Protein 8HXS (pdb70)

Solvent-accessible surface area: 6109 Å² total; per-residue (Å²): 159,45,72,129,18,119,91,33,41,134,13,60,0,58,4,60,26,127,0,74,83,11,0,58,2,47,15,63,21,210,131,119,108,76,70,105,10,1,61,0,26,34,164,28,67,19,89,74,82,66,82,115,54,38,6,0,72,51,82,109,74,126,0,38,0,14,0,70,66,0,90,100,133,3,17,15,72,2,52,4,19,7,84,58,145,246,55,94,60,100,3,155,63,50,40,30,79,10,101,120

B-factor: mean 21.78, std 7.78, range [10.19, 45.27]

Sequence (100 aa):
QSTRVEEGSKVAISSCSLMADEGVHWFRQGKKPNPEFLVYISGIGSQNPAAKDKYSADDKSSQKVTLTVKDFRKEDSGKYYCLMVKNRALTFGKPQDYYVEE

Organism: Scyliorhinus canicula (NCBI:txid7830)

Structure (mmCIF, N/CA/C/O backbone):
data_8HXS
#
_entry.id   8HXS
#
_cell.length_a   72.384
_cell.length_b   40.446
_cell.length_c   32.828
_cell.angle_alpha   90.000
_cell.angle_beta   92.556
_cell.angle_gamma   90.000
#
_symmetry.space_group_name_H-M   'C 1 2 1'
#
loop_
_entity.id
_entity.type
_entity.pdbx_description
1 polymer 'T-cell surface glycoprotein CD8 alpha chain'
2 water water
#
loop_
_atom_site.group_PDB
_atom_site.id
_atom_site.type_symbol
_atom_site.label_atom_id
_atom_site.label_alt_id
_atom_site.label_comp_id
_atom_site.label_asym_id
_atom_site.label_entity_id
_atom_site.label_seq_id
_atom_site.pdbx_PDB_ins_code
_atom_site.Cartn_x
_atom_site.Cartn_y
_atom_site.Cartn_z
_atom_site.occupancy
_atom_site.B_iso_or_equiv
_atom_site.auth_seq_id
_atom_site.auth_comp_id
_atom_site.auth_asym_id
_atom_site.auth_atom_id
_atom_site.pdbx_PDB_model_num
ATOM 1 N N . GLN A 1 1 ? 25.986 -9.873 17.004 1.000 37.110 5 GLN A N 1
ATOM 2 C CA . GLN A 1 1 ? 26.013 -8.501 17.503 1.000 34.100 5 GLN A CA 1
ATOM 3 C C . GLN A 1 1 ? 25.507 -7.495 16.451 1.000 31.560 5 GLN A C 1
ATOM 4 O O . GLN A 1 1 ? 24.567 -6.749 16.699 1.000 37.860 5 GLN A O 1
ATOM 6 N N . SER A 1 2 ? 26.122 -7.486 15.279 1.000 29.400 6 SER A N 1
ATOM 7 C CA . SER A 1 2 ? 25.707 -6.586 14.215 1.000 20.810 6 SER A CA 1
ATOM 8 C C . SER A 1 2 ? 24.363 -7.032 13.618 1.000 20.840 6 SER A C 1
ATOM 9 O O . SER A 1 2 ? 24.000 -8.197 13.694 1.000 26.140 6 SER A O 1
ATOM 12 N N . THR A 1 3 ? 23.628 -6.093 13.037 1.000 17.080 7 THR A N 1
ATOM 13 C CA . THR A 1 3 ? 22.350 -6.380 12.414 1.000 16.850 7 THR A CA 1
ATOM 14 C C . THR A 1 3 ? 22.482 -6.575 10.908 1.000 15.880 7 THR A C 1
ATOM 15 O O . THR A 1 3 ? 23.000 -5.718 10.211 1.000 15.510 7 THR A O 1
ATOM 19 N N . ARG A 1 4 ? 22.008 -7.716 10.421 1.000 17.340 8 ARG A N 1
ATOM 20 C CA . ARG A 1 4 ? 22.046 -7.985 8.997 1.000 16.970 8 ARG A CA 1
ATOM 21 C C . ARG A 1 4 ? 20.973 -7.160 8.315 1.000 18.690 8 ARG A C 1
ATOM 22 O O . ARG A 1 4 ? 19.842 -7.099 8.763 1.000 19.780 8 ARG A O 1
ATOM 30 N N . VAL A 1 5 ? 21.365 -6.527 7.229 1.000 15.100 9 VAL A N 1
ATOM 31 C CA . VAL A 1 5 ? 20.500 -5.673 6.453 1.000 19.010 9 VAL A CA 1
ATOM 32 C C . VAL A 1 5 ? 20.403 -6.269 5.053 1.000 18.510 9 VAL A C 1
ATOM 33 O O . VAL A 1 5 ? 21.336 -6.888 4.595 1.000 20.130 9 VAL A O 1
ATOM 37 N N . GLU A 1 6 ? 19.254 -6.129 4.397 1.000 17.020 10 GLU A N 1
ATOM 38 C CA . GLU A 1 6 ? 19.099 -6.646 3.043 1.000 19.140 10 GLU A CA 1
ATOM 39 C C . GLU A 1 6 ? 19.840 -5.736 2.078 1.000 19.620 10 GLU A C 1
ATOM 40 O O . GLU A 1 6 ? 19.685 -4.530 2.114 1.000 20.550 10 GLU A O 1
ATOM 46 N N . GLU A 1 7 ? 20.661 -6.338 1.233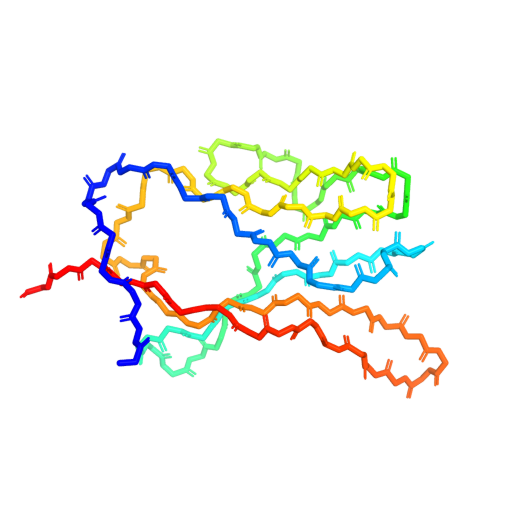 1.000 20.270 11 GLU A N 1
ATOM 47 C CA . GLU A 1 7 ? 21.436 -5.620 0.239 1.000 21.440 11 GLU A CA 1
ATOM 48 C C . GLU A 1 7 ? 20.549 -4.732 -0.623 1.000 19.990 11 GLU A C 1
ATOM 49 O O . GLU A 1 7 ? 19.542 -5.172 -1.142 1.000 20.850 11 GLU A O 1
ATOM 55 N N . GLY A 1 8 ? 20.934 -3.473 -0.769 1.000 20.260 12 GLY A N 1
ATOM 56 C CA . GLY A 1 8 ? 20.160 -2.540 -1.561 1.000 20.660 12 GLY A CA 1
ATOM 57 C C . GLY A 1 8 ? 19.066 -1.782 -0.823 1.000 18.390 12 GLY A C 1
ATOM 58 O O . GLY A 1 8 ? 18.427 -0.914 -1.396 1.000 22.430 12 GLY A O 1
ATOM 59 N N . SER A 1 9 ? 18.842 -2.107 0.448 1.000 18.630 13 SER A N 1
ATOM 60 C CA . SER A 1 9 ? 17.815 -1.430 1.221 1.000 17.010 13 SER A CA 1
ATOM 61 C C . SER A 1 9 ? 18.322 -0.085 1.743 1.000 17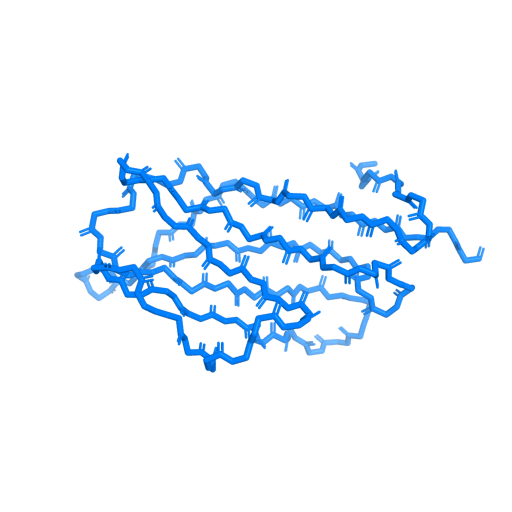.290 13 SER A C 1
ATOM 62 O O . SER A 1 9 ? 19.507 0.255 1.658 1.000 17.950 13 SER A O 1
ATOM 65 N N . LYS A 1 10 ? 17.393 0.666 2.308 1.000 18.480 14 LYS A N 1
ATOM 66 C CA . LYS A 1 10 ? 17.673 1.971 2.882 1.000 20.450 14 LYS A CA 1
ATOM 67 C C . LYS A 1 10 ? 17.663 1.821 4.396 1.000 19.490 14 LYS A C 1
ATOM 68 O O . LYS A 1 10 ? 16.682 1.329 4.965 1.000 21.650 14 LYS A O 1
ATOM 74 N N . VAL A 1 11 ? 18.755 2.216 5.043 1.000 15.840 15 VAL A N 1
ATOM 75 C CA . VAL A 1 11 ? 18.917 2.044 6.484 1.000 16.410 15 VAL A CA 1
ATOM 76 C C . VAL A 1 11 ? 18.940 3.420 7.134 1.000 13.760 15 VAL A C 1
ATOM 77 O O . VAL A 1 11 ? 19.814 4.241 6.821 1.000 14.430 15 VAL A O 1
ATOM 81 N N . ALA A 1 12 ? 17.996 3.673 8.039 1.000 14.040 16 ALA A N 1
ATOM 82 C CA . ALA A 1 12 ? 17.939 4.931 8.783 1.000 15.630 16 ALA A CA 1
ATOM 83 C C . ALA A 1 12 ? 18.581 4.708 10.144 1.000 14.690 16 ALA A C 1
ATOM 84 O O . ALA A 1 12 ? 18.041 3.975 10.981 1.000 19.150 16 ALA A O 1
ATOM 86 N N . ILE A 1 13 ? 19.721 5.351 10.362 1.000 12.780 17 ILE A N 1
ATOM 87 C CA . ILE A 1 13 ? 20.556 5.136 11.534 1.000 13.410 17 ILE A CA 1
ATOM 88 C C . ILE A 1 13 ? 20.332 6.277 12.509 1.000 13.190 17 ILE A C 1
ATOM 89 O O . ILE A 1 13 ? 20.590 7.449 12.201 1.000 13.390 17 ILE A O 1
ATOM 94 N N . SER A 1 14 ? 19.909 5.914 13.708 1.000 21.500 18 SER A N 1
ATOM 95 C CA A SER A 1 14 ? 19.593 6.882 14.746 0.510 22.020 18 SER A CA 1
ATOM 96 C CA B SER A 1 14 ? 19.600 6.905 14.724 0.490 22.020 18 SER A CA 1
ATOM 97 C C . SER A 1 14 ? 20.854 7.339 15.480 1.000 21.380 18 SER A C 1
ATOM 98 O O . SER A 1 14 ? 21.792 6.557 15.689 1.000 22.650 18 SER A O 1
ATOM 103 N N . CYS A 1 15 ? 20.870 8.611 15.846 1.000 17.170 19 CYS A N 1
ATOM 104 C CA . CYS A 1 15 ? 21.890 9.156 16.731 1.000 14.640 19 CYS A CA 1
ATOM 105 C C . CYS A 1 15 ? 21.197 9.479 18.046 1.000 16.370 19 CYS A C 1
ATOM 106 O O . CYS A 1 15 ? 20.237 10.257 18.068 1.000 16.310 19 CYS A O 1
ATOM 109 N N . SER A 1 16 ? 21.684 8.893 19.136 1.000 13.900 20 SER A N 1
ATOM 110 C CA . SER A 1 16 ? 21.041 9.066 20.434 1.000 15.270 20 SER A CA 1
ATOM 111 C C . SER A 1 16 ? 21.357 10.393 21.107 1.000 16.170 20 SER A C 1
ATOM 112 O O . SER A 1 16 ? 20.754 10.703 22.141 1.000 18.490 20 SER A O 1
ATOM 115 N N . LEU A 1 17 ? 22.271 11.180 20.553 1.000 14.260 21 LEU A N 1
ATOM 116 C CA . LEU A 1 17 ? 22.625 12.456 21.151 1.000 16.200 21 LEU A CA 1
ATOM 117 C C . LEU A 1 17 ? 21.467 13.446 21.070 1.000 15.380 21 LEU A C 1
ATOM 118 O O . LEU A 1 17 ? 20.656 13.430 20.136 1.000 16.520 21 LEU A O 1
ATOM 123 N N . MET A 1 18 ? 21.388 14.320 22.069 1.000 16.290 22 MET A N 1
ATOM 124 C CA . MET A 1 18 ? 20.584 15.530 21.976 1.000 19.300 22 MET A CA 1
ATOM 125 C C . MET A 1 18 ? 21.395 16.492 21.114 1.000 19.600 22 MET A C 1
ATOM 126 O O . MET A 1 18 ? 22.360 17.105 21.581 1.000 17.680 22 MET A O 1
ATOM 131 N N . ALA A 1 19 ? 21.036 16.596 19.836 1.000 16.690 23 ALA A N 1
ATOM 132 C CA . ALA A 1 19 ? 21.872 17.260 18.837 1.000 16.830 23 ALA A CA 1
ATOM 133 C C . ALA A 1 19 ? 21.592 18.758 18.849 1.000 20.870 23 ALA A C 1
ATOM 134 O O . ALA A 1 19 ? 20.925 19.307 17.971 1.000 19.580 23 ALA A O 1
ATOM 136 N N . ASP A 1 20 ? 22.129 19.440 19.857 1.000 20.710 24 ASP A N 1
ATOM 137 C CA . ASP A 1 20 ? 21.987 20.894 19.917 1.000 22.310 24 ASP A CA 1
ATOM 138 C C . ASP A 1 20 ? 23.080 21.649 19.174 1.000 28.020 24 ASP A C 1
ATOM 139 O O . ASP A 1 20 ? 22.977 22.874 19.019 1.000 36.130 24 ASP A O 1
ATOM 144 N N . GLU A 1 21 ? 24.138 20.970 18.754 1.000 21.040 25 GLU A N 1
ATOM 145 C CA . GLU A 1 21 ? 25.121 21.549 17.862 1.000 22.760 25 GLU A CA 1
ATOM 146 C C . GLU A 1 21 ? 25.342 20.538 16.752 1.000 24.060 25 GLU A C 1
ATOM 147 O O . GLU A 1 21 ? 24.579 19.580 16.601 1.000 22.440 25 GLU A O 1
ATOM 153 N N . GLY A 1 22 ? 26.408 20.727 15.989 1.000 17.950 26 GLY A N 1
ATOM 154 C CA . GLY A 1 22 ? 26.602 19.895 14.820 1.000 18.850 26 GLY A CA 1
ATOM 155 C C . GLY A 1 22 ? 27.086 18.505 15.164 1.000 18.630 26 GLY A C 1
ATOM 156 O O . GLY A 1 22 ? 27.733 18.267 16.192 1.000 18.390 26 GLY A O 1
ATOM 157 N N . VAL A 1 23 ? 26.794 17.573 14.262 1.000 14.490 27 VAL A N 1
ATOM 158 C CA . VAL A 1 23 ? 27.023 16.150 14.489 1.000 11.930 27 VAL A CA 1
ATOM 159 C C . VAL A 1 23 ? 27.818 15.590 13.317 1.000 13.540 27 VAL A C 1
ATOM 160 O O . VAL A 1 23 ? 27.442 15.779 12.153 1.000 13.640 27 VAL A O 1
ATOM 164 N N . HIS A 1 24 ? 28.910 14.902 13.621 1.000 13.110 28 HIS A N 1
ATOM 165 C CA . HIS A 1 24 ? 29.703 14.188 12.633 1.000 12.140 28 HIS A CA 1
ATOM 166 C C . HIS A 1 24 ? 29.352 12.708 12.656 1.000 12.100 28 HIS A C 1
ATOM 167 O O . HIS A 1 24 ? 29.147 12.117 13.725 1.000 12.950 28 HIS A O 1
ATOM 174 N N . TRP A 1 25 ? 29.325 12.103 11.478 1.000 11.390 29 TRP A N 1
ATOM 175 C CA . TRP A 1 25 ? 29.131 10.672 11.334 1.000 10.680 29 TRP A CA 1
ATOM 176 C C . TRP A 1 25 ? 30.376 10.037 10.723 1.000 12.860 29 TRP A C 1
ATOM 177 O O . TRP A 1 25 ? 30.935 10.550 9.747 1.000 12.230 29 TRP A O 1
ATOM 188 N N . PHE A 1 26 ? 30.786 8.900 11.273 1.000 11.510 30 PHE A N 1
ATOM 189 C CA . PHE A 1 26 ? 31.844 8.112 10.650 1.000 11.030 30 PHE A CA 1
ATOM 190 C C . PHE A 1 26 ? 31.565 6.645 10.904 1.000 11.730 30 PHE A C 1
ATOM 191 O O . PHE A 1 26 ? 30.675 6.280 11.676 1.000 12.900 30 PHE A O 1
ATOM 199 N N . ARG A 1 27 ? 32.304 5.787 10.219 1.000 13.930 31 ARG A N 1
ATOM 200 C CA . ARG A 1 27 ? 32.090 4.369 10.425 1.000 12.650 31 ARG A CA 1
ATOM 201 C C . ARG A 1 27 ? 33.420 3.644 10.470 1.000 15.520 31 ARG A C 1
ATOM 202 O O . ARG A 1 27 ? 34.403 4.065 9.850 1.000 16.700 31 ARG A O 1
ATOM 210 N N . GLN A 1 28 ? 33.405 2.518 11.164 1.000 15.760 32 GLN A N 1
ATOM 211 C CA . GLN A 1 28 ? 34.543 1.635 11.211 1.000 15.020 32 GLN A CA 1
ATOM 212 C 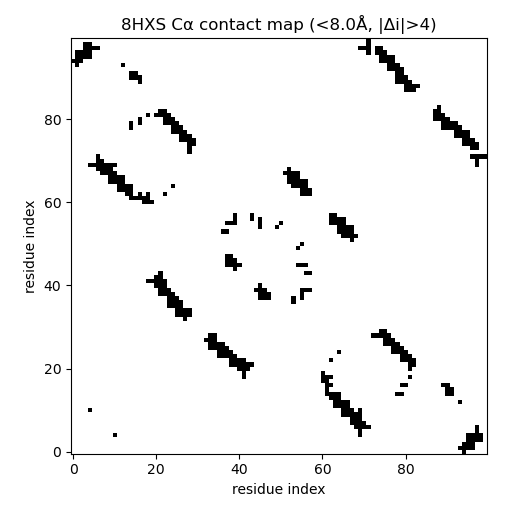C . GLN A 1 28 ? 34.072 0.348 10.554 1.000 15.640 32 GLN A C 1
ATOM 213 O O . GLN A 1 28 ? 33.229 -0.355 11.080 1.000 14.510 32 GLN A O 1
ATOM 219 N N . GLY A 1 29 ? 34.611 0.074 9.379 1.000 18.220 33 GLY A N 1
ATOM 220 C CA . GLY A 1 29 ? 34.274 -1.128 8.647 1.000 18.320 33 GLY A CA 1
ATOM 221 C C . GLY A 1 29 ? 35.348 -2.181 8.835 1.000 22.860 33 GLY A C 1
ATOM 222 O O . GLY A 1 29 ? 36.163 -2.085 9.730 1.000 21.190 33 GLY A O 1
ATOM 223 N N . LYS A 1 30 ? 35.346 -3.181 7.965 1.000 23.840 34 LYS A N 1
ATOM 224 C CA . LYS A 1 30 ? 36.315 -4.265 8.025 1.000 28.230 34 LYS A CA 1
ATOM 225 C C . LYS A 1 30 ? 37.712 -3.763 7.723 1.000 26.740 34 LYS A C 1
ATOM 226 O O . LYS A 1 30 ? 38.672 -4.211 8.322 1.000 32.670 34 LYS A O 1
ATOM 232 N N . LYS A 1 31 ? 37.806 -2.803 6.814 1.000 27.800 35 LYS A N 1
ATOM 233 C CA . LYS A 1 31 ? 39.076 -2.187 6.456 1.000 30.330 35 LYS A CA 1
ATOM 234 C C . LYS A 1 31 ? 39.661 -1.476 7.670 1.000 29.700 35 LYS A C 1
ATOM 235 O O . LYS A 1 31 ? 38.953 -0.907 8.479 1.000 26.490 35 LYS A O 1
ATOM 241 N N . PRO A 1 32 ? 40.980 -1.462 7.776 1.000 29.220 36 PRO A N 1
ATOM 242 C CA . PRO A 1 32 ? 41.571 -0.853 8.970 1.000 24.230 36 PRO A CA 1
ATOM 243 C C . PRO A 1 32 ? 41.238 0.608 9.273 1.000 19.970 36 PRO A C 1
ATOM 244 O O . PRO A 1 32 ? 41.044 0.945 10.421 1.000 21.270 36 PRO A O 1
ATOM 248 N N . ASN A 1 33 ? 41.128 1.451 8.268 1.000 22.090 37 ASN A N 1
ATOM 249 C CA . ASN A 1 33 ? 40.957 2.871 8.562 1.000 19.390 37 ASN A CA 1
ATOM 250 C C . ASN A 1 33 ? 39.476 3.233 8.618 1.000 20.130 37 ASN A C 1
ATOM 251 O O . ASN A 1 33 ? 38.708 2.825 7.736 1.000 19.940 37 ASN A O 1
ATOM 256 N N . PRO A 1 34 ? 39.041 3.985 9.626 1.000 14.400 38 PRO A N 1
ATOM 257 C CA . PRO A 1 34 ? 37.657 4.466 9.646 1.000 16.580 38 PRO A CA 1
ATOM 258 C C . PRO A 1 34 ? 37.431 5.470 8.528 1.000 15.460 38 PRO A C 1
ATOM 259 O O . PRO A 1 34 ? 38.362 6.033 7.941 1.000 16.260 38 PRO A O 1
ATOM 263 N N . GLU A 1 35 ? 36.155 5.674 8.208 1.000 14.090 39 GLU A N 1
ATOM 264 C CA . GLU A 1 35 ? 35.755 6.546 7.115 1.000 15.950 39 GLU A CA 1
ATOM 265 C C . GLU A 1 35 ? 34.822 7.627 7.637 1.000 14.230 39 GLU A C 1
ATOM 266 O O . GLU A 1 35 ? 33.750 7.320 8.165 1.000 13.870 39 GLU A O 1
ATOM 272 N N . PHE A 1 36 ? 35.226 8.888 7.473 1.000 14.870 40 PHE A N 1
ATOM 273 C CA . PHE A 1 36 ? 34.302 9.993 7.670 1.000 13.860 40 PHE A CA 1
ATOM 274 C C . PHE A 1 36 ? 33.216 9.948 6.601 1.000 13.660 40 PHE A C 1
ATOM 275 O O . PHE A 1 36 ? 33.497 9.739 5.414 1.000 16.450 40 PHE A O 1
ATOM 283 N N . LEU A 1 37 ? 31.964 10.129 7.030 1.000 12.590 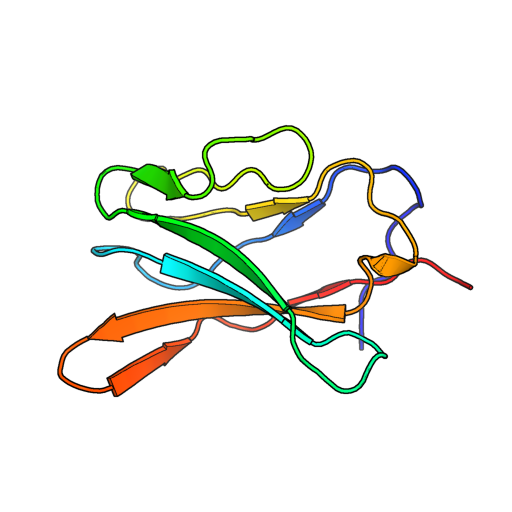41 LEU A N 1
ATOM 284 C CA . LEU A 1 37 ? 30.809 10.075 6.131 1.000 14.830 41 LEU A CA 1
ATOM 285 C C . LEU A 1 37 ? 30.262 11.443 5.837 1.000 15.280 41 LEU A C 1
ATOM 286 O O . LEU A 1 37 ? 30.366 11.933 4.699 1.000 17.450 41 LEU A O 1
ATOM 291 N N . VAL A 1 38 ? 29.668 12.079 6.839 1.000 12.680 42 VAL A N 1
ATOM 292 C CA . VAL A 1 38 ? 29.033 13.377 6.647 1.000 13.090 42 VAL A CA 1
ATOM 293 C C . VAL A 1 38 ? 28.912 14.122 7.981 1.000 14.380 42 VAL A C 1
ATOM 294 O O . VAL A 1 38 ? 28.948 13.521 9.037 1.000 14.190 42 VAL A O 1
ATOM 298 N N . TYR A 1 39 ? 28.799 15.440 7.907 1.000 14.140 43 TYR A N 1
ATOM 299 C CA . TYR A 1 39 ? 28.597 16.300 9.055 1.000 14.350 43 TYR A CA 1
ATOM 300 C C . TYR A 1 39 ? 27.295 17.042 8.807 1.000 15.140 43 TYR A C 1
ATOM 301 O O . TYR A 1 39 ? 26.981 17.374 7.679 1.000 15.860 43 TYR A O 1
ATOM 310 N N . ILE A 1 40 ? 26.518 17.253 9.851 1.000 13.280 44 ILE A N 1
ATOM 311 C CA . ILE A 1 40 ? 25.291 18.018 9.715 1.000 15.440 44 ILE A CA 1
ATOM 312 C C . ILE A 1 40 ? 25.385 19.125 10.755 1.000 15.470 44 ILE A C 1
ATOM 313 O O . ILE A 1 40 ? 25.582 18.857 11.928 1.000 15.970 44 ILE A O 1
ATOM 318 N N . SER A 1 41 ? 25.158 20.369 10.337 1.00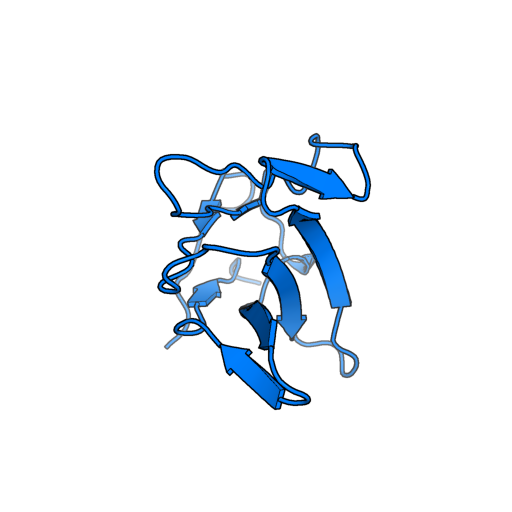0 14.690 45 SER A N 1
ATOM 319 C CA . SER A 1 41 ? 25.333 21.521 11.213 1.000 17.420 45 SER A CA 1
ATOM 320 C C . SER A 1 41 ? 24.210 21.633 12.236 1.000 19.040 45 SER A C 1
ATOM 321 O O . SER A 1 41 ? 23.182 20.950 12.159 1.000 15.980 45 SER A O 1
ATOM 324 N N . GLY A 1 42 ? 24.423 22.518 13.215 1.000 17.700 46 GLY A N 1
ATOM 325 C CA . GLY A 1 42 ? 23.385 22.775 14.197 1.000 18.110 46 GLY A CA 1
ATOM 326 C C . GLY A 1 42 ? 22.057 23.149 13.569 1.000 17.150 46 GLY A C 1
ATOM 327 O O . GLY A 1 42 ? 20.995 22.754 14.063 1.000 20.170 46 GLY A O 1
ATOM 328 N N . ILE A 1 43 ? 22.097 23.898 12.461 1.000 17.380 47 ILE A N 1
ATOM 329 C CA . ILE A 1 43 ? 20.885 24.309 11.753 1.000 17.680 47 ILE A CA 1
ATOM 330 C C . ILE A 1 43 ? 20.411 23.283 10.725 1.000 20.740 47 ILE A C 1
ATOM 331 O O . ILE A 1 43 ? 19.366 23.491 10.093 1.000 21.180 47 ILE A O 1
ATOM 336 N N . GLY A 1 44 ? 21.139 22.189 10.531 1.000 19.140 48 GLY A N 1
ATOM 337 C CA . GLY A 1 44 ? 20.637 21.071 9.753 1.000 17.060 48 GLY A CA 1
ATOM 338 C C . GLY A 1 44 ? 21.202 20.914 8.362 1.000 17.450 48 GLY A C 1
ATOM 339 O O . GLY A 1 44 ? 20.639 20.143 7.577 1.000 19.320 48 GLY A O 1
ATOM 340 N N . SER A 1 45 ? 22.280 21.617 8.023 1.000 18.230 49 SER A N 1
ATOM 341 C CA . SER A 1 45 ? 22.871 21.564 6.690 1.000 19.250 49 SER A CA 1
ATOM 342 C C . SER A 1 45 ? 24.027 20.574 6.664 1.000 19.290 49 SER A C 1
ATOM 343 O O . SER A 1 45 ? 24.889 20.587 7.552 1.000 17.670 49 SER A O 1
ATOM 346 N N . GLN A 1 46 ? 24.058 19.729 5.641 1.000 17.800 50 GLN A N 1
ATOM 347 C CA . GLN A 1 46 ? 25.023 18.643 5.600 1.000 18.990 50 GLN A CA 1
ATOM 348 C C .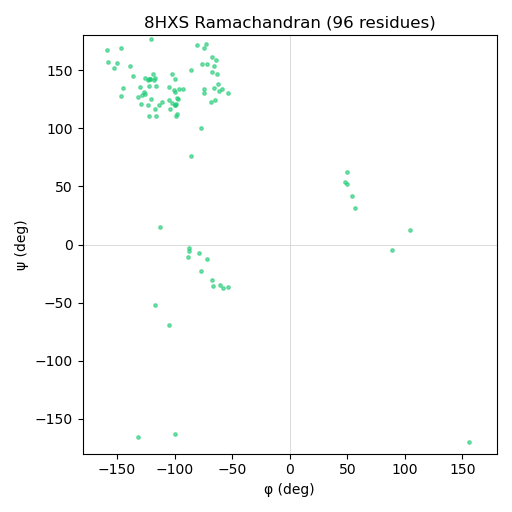 GLN A 1 46 ? 26.187 18.965 4.673 1.000 19.070 50 GLN A C 1
ATOM 349 O O . GLN A 1 46 ? 26.039 19.671 3.667 1.000 20.960 50 GLN A O 1
ATOM 355 N N . ASN A 1 47 ? 27.360 18.467 5.053 1.000 17.990 51 ASN A N 1
ATOM 356 C CA . ASN A 1 47 ? 28.583 18.559 4.279 1.000 20.150 5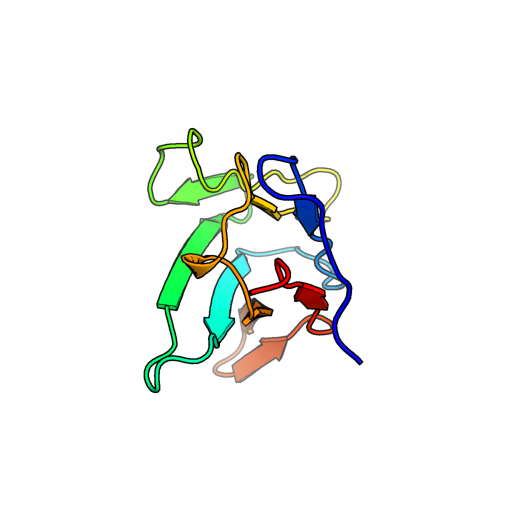1 ASN A CA 1
ATOM 357 C C . ASN A 1 47 ? 29.217 17.182 4.240 1.000 18.200 51 ASN A C 1
ATOM 358 O O . ASN A 1 47 ? 29.397 16.551 5.299 1.000 18.770 51 ASN A O 1
ATOM 363 N N . PRO A 1 48 ? 29.545 16.637 3.055 1.000 20.540 52 PRO A N 1
ATOM 364 C CA . PRO A 1 48 ? 29.229 17.207 1.734 1.000 20.990 52 PRO A CA 1
ATOM 365 C C . PRO A 1 48 ? 27.729 17.267 1.466 1.000 22.570 52 PRO A C 1
ATOM 366 O O . PRO A 1 48 ? 26.947 16.536 2.079 1.000 20.100 52 PRO A O 1
ATOM 370 N N . ALA A 1 49 ? 27.340 18.139 0.536 1.000 23.610 53 ALA A N 1
ATOM 371 C CA . ALA A 1 49 ? 25.927 18.401 0.305 1.000 20.770 53 ALA A CA 1
ATOM 372 C C . ALA A 1 49 ? 25.203 17.199 -0.282 1.000 19.490 53 ALA A C 1
ATOM 373 O O . ALA A 1 49 ? 24.006 17.029 -0.035 1.000 21.050 53 ALA A O 1
ATOM 375 N N . ALA A 1 50 ? 25.893 16.366 -1.059 1.000 21.500 54 ALA A N 1
ATOM 376 C CA . ALA A 1 50 ? 25.211 15.311 -1.803 1.000 21.760 54 ALA A CA 1
ATOM 377 C C . ALA A 1 50 ? 24.512 14.336 -0.861 1.000 17.870 54 ALA A C 1
ATOM 378 O O . ALA A 1 50 ? 25.102 13.856 0.116 1.000 19.580 54 ALA A O 1
ATOM 380 N N . LYS A 1 51 ? 23.251 14.045 -1.163 1.000 17.820 55 LYS A N 1
ATOM 381 C CA . LYS A 1 51 ? 22.424 13.165 -0.350 1.000 15.720 55 LYS A CA 1
ATOM 382 C C . LYS A 1 51 ? 22.073 11.863 -1.056 1.000 16.680 55 LYS A C 1
ATOM 383 O O . LYS A 1 51 ? 21.152 11.168 -0.616 1.000 17.940 55 LYS A O 1
ATOM 389 N N . ASP A 1 52 ? 22.769 11.520 -2.145 1.000 20.570 56 ASP A N 1
ATOM 390 C CA . ASP A 1 52 ? 22.391 10.341 -2.914 1.000 20.170 56 ASP A CA 1
ATOM 391 C C . ASP A 1 52 ? 22.830 9.042 -2.253 1.000 17.780 56 ASP A C 1
ATOM 392 O O . ASP A 1 52 ? 22.227 7.992 -2.509 1.000 20.050 56 ASP A O 1
ATOM 397 N N . LYS A 1 53 ? 23.843 9.089 -1.395 1.000 18.070 57 LYS A N 1
ATOM 398 C CA . LYS A 1 53 ? 24.288 7.905 -0.669 1.000 18.600 57 LYS A CA 1
ATOM 399 C C . LYS A 1 53 ? 24.116 8.054 0.833 1.000 16.950 57 LYS A C 1
ATOM 400 O O . LYS A 1 53 ? 23.524 7.176 1.477 1.000 15.910 57 LYS A O 1
ATOM 406 N N . TYR A 1 54 ? 24.622 9.142 1.409 1.000 16.650 58 TYR A N 1
ATOM 407 C CA . TYR A 1 54 ? 24.519 9.423 2.837 1.000 16.800 58 TYR A CA 1
ATOM 408 C C . TYR A 1 54 ? 23.702 10.689 2.995 1.000 16.290 58 TYR A C 1
ATOM 409 O O . TYR A 1 54 ? 24.113 11.758 2.521 1.000 19.090 58 TYR A O 1
ATOM 418 N N . SER A 1 55 ? 22.545 10.577 3.635 1.000 12.890 59 SER A N 1
ATOM 419 C CA . SER A 1 55 ? 21.677 11.725 3.855 1.000 14.700 59 SER A CA 1
ATOM 420 C C . SER A 1 55 ? 21.443 11.885 5.351 1.000 12.610 59 SER A C 1
ATOM 421 O O . SER A 1 55 ? 20.772 11.053 5.980 1.000 13.840 59 SER A O 1
ATOM 424 N N . ALA A 1 56 ? 22.011 12.951 5.881 1.000 13.150 60 ALA A N 1
ATOM 425 C CA . ALA A 1 56 ? 21.837 13.278 7.267 1.000 12.440 60 ALA A CA 1
ATOM 426 C C . ALA A 1 56 ? 20.744 14.305 7.329 1.000 15.440 60 ALA A C 1
ATOM 427 O O . ALA A 1 56 ? 20.716 15.282 6.609 1.000 17.970 60 ALA A O 1
ATOM 429 N N . ASP A 1 57 ? 19.773 13.975 8.135 1.000 12.670 61 ASP A N 1
ATOM 430 C CA A ASP A 1 57 ? 18.599 14.840 8.396 0.510 15.050 61 ASP A CA 1
ATOM 431 C CA B ASP A 1 57 ? 18.607 14.858 8.401 0.490 15.060 61 ASP A CA 1
ATOM 432 C C . ASP A 1 57 ? 18.295 15.119 9.967 1.000 15.610 61 ASP A C 1
ATOM 433 O O . ASP A 1 57 ? 18.514 14.329 10.982 1.000 15.920 61 ASP A O 1
ATOM 442 N N . LYS A 1 58 ? 17.893 16.349 10.224 1.000 14.930 62 LYS A N 1
ATOM 443 C CA . LYS A 1 58 ? 17.626 16.765 11.591 1.000 14.350 62 LYS A CA 1
ATOM 444 C C . LYS A 1 58 ? 16.215 17.279 11.836 1.000 16.690 62 LYS A C 1
ATOM 445 O O . LYS A 1 58 ? 15.678 18.019 11.037 1.000 18.760 62 LYS A O 1
ATOM 451 N N . SER A 1 59 ? 15.623 16.848 12.941 1.000 15.070 63 SER A N 1
ATOM 452 C CA . SER A 1 59 ? 14.314 17.341 13.342 1.000 16.770 63 SER A CA 1
ATOM 453 C C . SER A 1 59 ? 14.296 17.375 14.861 1.000 16.270 63 SER A C 1
ATOM 454 O O . SER A 1 59 ? 14.609 16.371 15.493 1.000 14.740 63 SER A O 1
ATOM 457 N N . SER A 1 60 ? 13.941 18.515 15.448 1.000 17.140 64 SER A N 1
ATOM 458 C CA . SER A 1 60 ? 13.804 18.643 16.905 1.000 17.200 64 SER A CA 1
ATOM 459 C C . SER A 1 60 ? 15.030 18.087 17.637 1.000 17.270 64 SER A C 1
ATOM 460 O O . SER A 1 60 ? 14.927 17.241 18.531 1.000 17.510 64 SER A O 1
ATOM 463 N N . GLN A 1 61 ? 16.208 18.544 17.237 1.000 15.380 65 GLN A N 1
ATOM 464 C CA . GLN A 1 61 ? 17.478 18.122 17.847 1.000 14.990 65 GLN A CA 1
ATOM 465 C C . GLN A 1 61 ? 17.760 16.617 17.836 1.000 16.750 65 GLN A C 1
ATOM 466 O O . GLN A 1 61 ? 18.403 16.090 18.725 1.000 14.790 65 GLN A O 1
ATOM 472 N N . LYS A 1 62 ? 17.263 15.943 16.811 1.000 14.450 66 LYS A N 1
ATOM 473 C CA . LYS A 1 62 ? 17.511 14.525 16.622 1.000 12.180 66 LYS A CA 1
ATOM 474 C C . LYS A 1 62 ? 18.002 14.363 15.198 1.000 13.060 66 LYS A C 1
ATOM 475 O O . LYS A 1 62 ? 17.330 14.741 14.260 1.000 13.570 66 LYS A O 1
ATOM 481 N N . VAL A 1 63 ? 19.195 13.818 15.058 1.000 12.930 67 VAL A N 1
ATOM 482 C CA . VAL A 1 63 ? 19.799 13.612 13.758 1.000 11.620 67 VAL A CA 1
ATOM 483 C C . VAL A 1 63 ? 19.735 12.138 13.361 1.000 13.240 67 VAL A C 1
ATOM 484 O O . VAL A 1 63 ? 19.980 11.271 14.174 1.000 13.030 67 VAL A O 1
ATOM 488 N N . THR A 1 64 ? 19.368 11.880 12.108 1.000 13.110 68 THR A N 1
ATOM 489 C CA . THR A 1 64 ? 19.287 10.533 11.574 1.000 11.940 68 THR A CA 1
ATOM 490 C C . THR A 1 64 ? 20.117 10.485 10.304 1.000 11.860 68 THR A C 1
ATOM 491 O O . THR A 1 64 ? 20.011 11.381 9.461 1.000 13.050 68 THR A O 1
ATOM 495 N N . LEU A 1 65 ? 20.986 9.484 10.188 1.000 11.820 69 LEU A N 1
ATOM 496 C CA . LEU A 1 65 ? 21.757 9.257 8.972 1.000 11.430 69 LEU A CA 1
ATOM 497 C C . LEU A 1 65 ? 21.086 8.148 8.172 1.000 13.160 69 LEU A C 1
ATOM 498 O O . LEU A 1 65 ? 20.950 7.020 8.657 1.000 12.970 69 LEU A O 1
ATOM 503 N N . THR A 1 66 ? 20.679 8.455 6.953 1.000 13.060 70 THR A N 1
ATOM 504 C CA . THR A 1 66 ? 20.098 7.450 6.072 1.000 13.330 70 THR A CA 1
ATOM 505 C C . THR A 1 66 ? 21.181 7.002 5.101 1.000 14.500 70 THR A C 1
ATOM 506 O O . THR A 1 66 ? 21.771 7.830 4.399 1.000 15.350 70 THR A O 1
ATOM 510 N N . VAL A 1 67 ? 21.500 5.717 5.117 1.000 15.390 71 VAL A N 1
ATOM 511 C CA . VAL A 1 67 ? 22.435 5.134 4.167 1.000 15.930 71 VAL A CA 1
ATOM 512 C C . VAL A 1 67 ? 21.593 4.474 3.090 1.000 15.090 71 VAL A C 1
ATOM 513 O O . VAL A 1 67 ? 20.906 3.472 3.344 1.000 16.510 71 VAL A O 1
ATOM 517 N N . LYS A 1 68 ? 21.621 5.055 1.897 1.000 17.580 72 LYS A N 1
ATOM 518 C CA . LYS A 1 68 ? 20.841 4.554 0.775 1.000 18.460 72 LYS A CA 1
ATOM 519 C C . LYS A 1 68 ? 21.620 3.462 0.048 1.000 16.760 72 LYS A C 1
ATOM 520 O O . LYS A 1 68 ? 22.854 3.432 0.061 1.000 22.220 72 LYS A O 1
ATOM 526 N N . ASP A 1 69 ? 20.877 2.523 -0.540 1.000 22.620 73 ASP A N 1
ATOM 527 C CA . ASP A 1 69 ? 21.453 1.427 -1.319 1.000 23.770 73 ASP A CA 1
ATOM 528 C C . ASP A 1 69 ? 22.583 0.729 -0.555 1.000 23.050 73 ASP A C 1
ATOM 529 O O . ASP A 1 69 ? 23.746 0.719 -0.964 1.000 24.350 73 ASP A O 1
ATOM 534 N N . PHE A 1 70 ? 22.225 0.144 0.586 1.000 18.540 74 PHE A N 1
ATOM 535 C CA . PHE A 1 70 ? 23.235 -0.403 1.481 1.000 20.350 74 PHE A CA 1
ATOM 536 C C . PHE A 1 70 ? 23.886 -1.626 0.840 1.000 22.030 74 PHE A C 1
ATOM 537 O O . PHE A 1 70 ? 23.200 -2.590 0.475 1.000 21.610 74 PHE A O 1
ATOM 545 N N . ARG A 1 71 ? 25.207 -1.582 0.696 1.000 21.940 75 ARG A N 1
ATOM 546 C CA . ARG A 1 71 ? 25.984 -2.636 0.044 1.000 20.980 75 ARG A CA 1
ATOM 547 C C . ARG A 1 71 ? 27.012 -3.211 1.016 1.000 25.020 75 ARG A C 1
ATOM 548 O O . ARG A 1 71 ? 27.152 -2.755 2.153 1.000 22.050 75 ARG A O 1
ATOM 556 N N . LYS A 1 72 ? 27.742 -4.236 0.558 1.000 25.810 76 LYS A N 1
ATOM 557 C CA . LYS A 1 72 ? 28.705 -4.912 1.426 1.000 25.880 76 LYS A CA 1
ATOM 558 C C . LYS A 1 72 ? 29.790 -3.957 1.919 1.000 23.170 76 LYS A C 1
ATOM 559 O O . LYS A 1 72 ? 30.261 -4.075 3.056 1.000 25.440 76 LYS A O 1
ATOM 565 N N . GLU A 1 73 ? 30.188 -2.997 1.084 1.000 29.510 77 GLU A N 1
ATOM 566 C CA . GLU A 1 73 ? 31.222 -2.056 1.499 1.000 27.910 77 GLU A CA 1
ATOM 567 C C . GLU A 1 73 ? 30.737 -1.061 2.546 1.000 27.760 77 GLU A C 1
ATOM 568 O O . GLU A 1 73 ? 31.570 -0.372 3.145 1.000 27.340 77 GLU A O 1
ATOM 574 N N . ASP A 1 74 ? 29.426 -0.970 2.780 1.000 23.110 78 ASP A N 1
ATOM 575 C CA . ASP A 1 74 ? 28.869 -0.120 3.828 1.000 20.870 78 ASP A CA 1
ATOM 576 C C . ASP A 1 74 ? 28.787 -0.814 5.177 1.000 20.260 78 ASP A C 1
ATOM 577 O O . ASP A 1 74 ? 28.441 -0.166 6.169 1.000 19.610 78 ASP A O 1
ATOM 582 N N . SER A 1 75 ? 29.106 -2.103 5.251 1.000 19.140 79 SER A N 1
ATOM 583 C CA . SER A 1 75 ? 29.032 -2.821 6.515 1.000 18.200 79 SER A CA 1
ATOM 584 C C . SER A 1 75 ? 29.992 -2.220 7.541 1.000 18.030 79 SER A C 1
ATOM 585 O O . SER A 1 75 ? 31.137 -1.870 7.222 1.000 20.500 79 SER A O 1
ATOM 588 N N . GLY A 1 76 ? 29.541 -2.101 8.782 1.000 15.950 80 GLY A N 1
ATOM 589 C CA . GLY A 1 76 ? 30.435 -1.661 9.835 1.000 18.570 80 GLY A CA 1
ATOM 590 C C . GLY A 1 76 ? 29.691 -1.035 10.995 1.000 15.070 80 GLY A C 1
ATOM 591 O O . GLY A 1 76 ? 28.464 -1.112 11.092 1.000 16.660 80 GLY A O 1
ATOM 592 N N . LYS A 1 77 ? 30.481 -0.426 11.878 1.000 15.970 81 LYS A N 1
ATOM 593 C CA . LYS A 1 77 ? 30.000 0.218 13.093 1.000 14.310 81 LYS A CA 1
ATOM 594 C C . LYS A 1 77 ? 29.908 1.709 12.804 1.000 14.320 81 LYS A C 1
ATOM 595 O O . LYS A 1 77 ? 30.909 2.329 12.429 1.000 15.030 81 LYS A O 1
ATOM 601 N N . TYR A 1 78 ? 28.702 2.268 12.949 1.000 12.010 82 TYR A N 1
ATOM 602 C CA . TYR A 1 78 ? 28.410 3.663 12.641 1.000 11.540 82 TYR A CA 1
ATOM 603 C C . TYR A 1 78 ? 28.405 4.477 13.920 1.000 14.720 82 TYR A C 1
ATOM 604 O O . TYR A 1 78 ? 27.773 4.090 14.910 1.000 15.440 82 TYR A O 1
ATOM 613 N N . TYR A 1 79 ? 29.121 5.598 13.905 1.000 12.660 83 TYR A N 1
ATOM 614 C CA . TYR A 1 79 ? 29.232 6.464 15.062 1.000 10.940 83 TYR A CA 1
ATOM 615 C C . TYR A 1 79 ? 28.743 7.861 14.712 1.000 10.910 83 TYR A C 1
ATOM 616 O O . TYR A 1 79 ? 29.019 8.371 13.621 1.000 12.390 83 TYR A O 1
ATOM 625 N N . CYS A 1 80 ? 28.067 8.487 15.668 1.000 13.300 84 CYS A N 1
ATOM 626 C CA . CYS A 1 80 ? 27.778 9.915 15.624 1.000 13.240 84 CYS A CA 1
ATOM 627 C C . CYS A 1 80 ? 28.477 10.591 16.802 1.000 12.670 84 CYS A C 1
ATOM 628 O O . CYS A 1 80 ? 28.578 10.017 17.889 1.000 12.830 84 CYS A O 1
ATOM 631 N N . LEU A 1 81 ? 28.968 11.797 16.577 1.000 13.120 85 LEU A N 1
ATOM 632 C CA . LEU A 1 81 ? 29.637 12.522 17.641 1.000 13.750 85 LEU A CA 1
ATOM 633 C C . LEU A 1 81 ? 29.500 14.021 17.514 1.000 15.860 85 LEU A C 1
ATOM 634 O O . LEU A 1 81 ? 29.242 14.548 16.446 1.000 13.230 85 LEU A O 1
ATOM 639 N N . MET A 1 82 ? 29.647 14.679 18.653 1.000 14.650 86 MET A N 1
ATOM 640 C CA . MET A 1 82 ? 29.618 16.126 18.739 1.000 14.950 86 MET A CA 1
ATOM 641 C C . MET A 1 82 ? 30.899 16.547 19.441 1.000 15.010 86 MET A C 1
ATOM 642 O O . MET A 1 82 ? 31.373 15.870 20.335 1.000 14.890 86 MET A O 1
ATOM 647 N N . VAL A 1 83 ? 31.449 17.666 19.007 1.000 15.770 87 VAL A N 1
ATOM 648 C CA . VAL A 1 83 ? 32.651 18.223 19.601 1.000 17.480 87 VAL A CA 1
ATOM 649 C C . VAL A 1 83 ? 32.208 19.402 20.457 1.000 23.340 87 VAL A C 1
ATOM 650 O O . VAL A 1 83 ? 31.649 20.355 19.944 1.000 25.170 87 VAL A O 1
ATOM 654 N N . LYS A 1 84 ? 32.429 19.316 21.762 1.000 20.040 88 LYS A N 1
ATOM 655 C CA . LYS A 1 84 ? 32.040 20.385 22.678 1.000 25.340 88 LYS A CA 1
ATOM 656 C C . LYS A 1 84 ? 33.043 20.526 23.812 1.000 24.390 88 LYS A C 1
ATOM 657 O O . LYS A 1 84 ? 33.438 19.543 24.407 1.000 22.630 88 LYS A O 1
ATOM 663 N N . ASN A 1 85 ? 33.424 21.762 24.116 1.000 25.490 89 ASN A N 1
ATOM 664 C CA . ASN A 1 85 ? 34.360 22.053 25.203 1.000 28.680 89 ASN A CA 1
ATOM 665 C C . ASN A 1 85 ? 35.610 21.190 25.204 1.000 20.800 89 ASN A C 1
ATOM 666 O O . ASN A 1 85 ? 35.910 20.537 26.191 1.000 21.400 89 ASN A O 1
ATOM 671 N N . ARG A 1 86 ? 36.300 21.178 24.073 1.000 22.220 90 ARG A N 1
ATOM 672 C CA . ARG A 1 86 ? 37.540 20.425 23.891 1.000 20.500 90 ARG A CA 1
ATOM 673 C C . ARG A 1 86 ? 37.404 18.941 24.242 1.000 20.750 90 ARG A C 1
ATOM 674 O O . ARG A 1 86 ? 38.295 18.354 24.829 1.000 19.520 90 ARG A O 1
ATOM 682 N N . ALA A 1 87 ? 36.293 18.340 23.837 1.000 19.760 91 ALA A N 1
ATOM 683 C CA . ALA A 1 87 ? 36.018 16.952 24.138 1.000 17.190 91 ALA A CA 1
ATOM 684 C C . ALA A 1 87 ? 34.996 16.428 23.147 1.000 14.790 91 ALA A C 1
ATOM 685 O O . ALA A 1 87 ? 34.375 17.189 22.429 1.000 18.030 91 ALA A O 1
ATOM 687 N N . LEU A 1 88 ? 34.834 15.114 23.124 1.000 13.400 92 LEU A N 1
ATOM 688 C CA . LEU A 1 88 ? 33.892 14.481 22.225 1.000 12.780 92 LEU A CA 1
ATOM 689 C C . LEU A 1 88 ? 32.820 13.747 22.999 1.000 14.730 92 LEU A C 1
ATOM 690 O O . LEU A 1 88 ? 33.093 13.157 24.032 1.000 16.760 92 LEU A O 1
ATOM 695 N N . THR A 1 89 ? 31.591 13.807 22.495 1.000 13.550 93 THR A N 1
ATOM 696 C CA . THR A 1 89 ? 30.486 13.042 23.063 1.000 14.630 93 THR A CA 1
ATOM 697 C C . THR A 1 89 ? 29.983 12.168 21.911 1.000 13.590 93 THR A C 1
ATOM 698 O O . THR A 1 89 ? 29.943 12.608 20.780 1.000 16.810 93 THR A O 1
ATOM 702 N N . PHE A 1 90 ? 29.595 10.942 22.218 1.000 14.340 94 PHE A N 1
ATOM 703 C CA . PHE A 1 90 ? 29.218 9.962 21.210 1.000 14.990 94 PHE A CA 1
ATOM 704 C C . PHE A 1 90 ? 27.810 9.451 21.472 1.000 15.610 94 PHE A C 1
ATOM 705 O O . PHE A 1 90 ? 27.422 9.227 22.623 1.000 17.700 94 PHE A O 1
ATOM 713 N N . GLY A 1 91 ? 27.053 9.243 20.402 1.000 13.130 95 GLY A N 1
ATOM 714 C CA . GLY A 1 91 ? 25.837 8.469 20.500 1.000 15.750 95 GLY A CA 1
ATOM 715 C C . GLY A 1 91 ? 26.161 6.998 20.677 1.000 14.780 95 GLY A C 1
ATOM 716 O O . GLY A 1 91 ? 27.309 6.567 20.586 1.000 15.480 95 GLY A O 1
ATOM 717 N N . LYS A 1 92 ? 25.133 6.216 20.936 1.000 13.820 96 LYS A N 1
ATOM 718 C CA . LYS A 1 92 ? 25.298 4.767 20.986 1.000 14.640 96 LYS A CA 1
ATOM 719 C C . LYS A 1 92 ? 25.684 4.274 19.599 1.000 15.910 96 LYS A C 1
ATOM 720 O O . LYS A 1 92 ? 24.946 4.527 18.643 1.000 16.660 96 LYS A O 1
ATOM 726 N N . PRO A 1 93 ? 26.797 3.564 19.422 1.000 13.140 97 PRO A N 1
ATOM 727 C CA . PRO A 1 93 ? 27.128 3.074 18.079 1.000 13.530 97 PRO A CA 1
ATOM 728 C C . PRO A 1 93 ? 26.118 2.046 17.591 1.000 14.520 97 PRO A C 1
ATOM 729 O O . PRO A 1 93 ? 25.493 1.333 18.379 1.000 16.200 97 PRO A O 1
ATOM 733 N N . GLN A 1 94 ? 25.996 1.955 16.269 1.000 14.850 98 GLN A N 1
ATOM 734 C CA . GLN A 1 94 ? 25.059 1.052 15.612 1.000 14.790 98 GLN A CA 1
ATOM 735 C C . GLN A 1 94 ? 25.792 0.264 14.538 1.000 15.940 98 GLN A C 1
ATOM 736 O O . GLN A 1 94 ? 26.572 0.830 13.764 1.000 18.300 98 GLN A O 1
ATOM 742 N N . ASP A 1 95 ? 25.534 -1.040 14.479 1.000 15.060 99 ASP A N 1
ATOM 743 C CA . ASP A 1 95 ? 26.316 -1.951 13.654 1.000 15.910 99 ASP A CA 1
ATOM 744 C C . ASP A 1 95 ? 25.403 -2.635 12.644 1.000 16.160 99 ASP A C 1
ATOM 745 O O . ASP A 1 95 ? 24.414 -3.272 13.030 1.000 15.860 99 ASP A O 1
ATOM 750 N N . TYR A 1 96 ? 25.760 -2.530 11.362 1.000 14.850 100 TYR A N 1
ATOM 751 C CA . TYR A 1 96 ? 24.967 -3.055 10.256 1.000 14.450 100 TYR A CA 1
ATOM 752 C C . TYR A 1 96 ? 25.885 -3.763 9.268 1.000 17.250 100 TYR A C 1
ATOM 753 O O . TYR A 1 96 ? 27.033 -3.357 9.063 1.000 17.140 100 TYR A O 1
ATOM 762 N N . TYR A 1 97 ? 25.381 -4.835 8.655 1.000 15.740 101 TYR A N 1
ATOM 763 C CA . TYR A 1 97 ? 26.190 -5.553 7.681 1.000 17.350 101 TYR A CA 1
ATOM 764 C C . TYR A 1 97 ? 25.307 -6.248 6.655 1.000 17.340 101 TYR A C 1
ATOM 765 O O . TYR A 1 97 ? 24.149 -6.590 6.921 1.000 18.500 101 TYR A O 1
ATOM 774 N N . VAL A 1 98 ? 25.871 -6.408 5.463 1.000 17.440 102 VAL A N 1
ATOM 775 C CA . VAL A 1 98 ? 25.297 -7.227 4.404 1.000 18.600 102 VAL A CA 1
ATOM 776 C C . VAL A 1 98 ? 26.047 -8.549 4.405 1.000 25.820 102 VAL A C 1
ATOM 777 O O . VAL A 1 98 ? 27.284 -8.568 4.462 1.000 25.050 102 VAL A O 1
ATOM 781 N N . GLU A 1 99 ? 25.300 -9.646 4.361 1.000 27.910 103 GLU A N 1
ATOM 782 C CA . GLU A 1 99 ? 25.899 -10.972 4.344 1.000 32.730 103 GLU A CA 1
ATOM 783 C C . GLU A 1 99 ? 26.826 -11.132 3.147 1.000 31.690 103 GLU A C 1
ATOM 784 O O . GLU A 1 99 ? 26.467 -10.780 2.020 1.000 37.970 103 GLU A O 1
ATOM 790 N N . GLU A 1 100 ? 28.014 -11.677 3.394 1.000 38.750 104 GLU A N 1
ATOM 791 C CA . GLU A 1 100 ? 28.991 -11.901 2.331 1.000 39.840 104 GLU A CA 1
ATOM 792 C C . GLU A 1 100 ? 29.200 -13.393 2.072 1.000 40.450 104 GLU A C 1
ATOM 793 O O . GLU A 1 100 ? 28.731 -14.238 2.835 1.000 44.590 104 GLU A O 1
#

Foldseek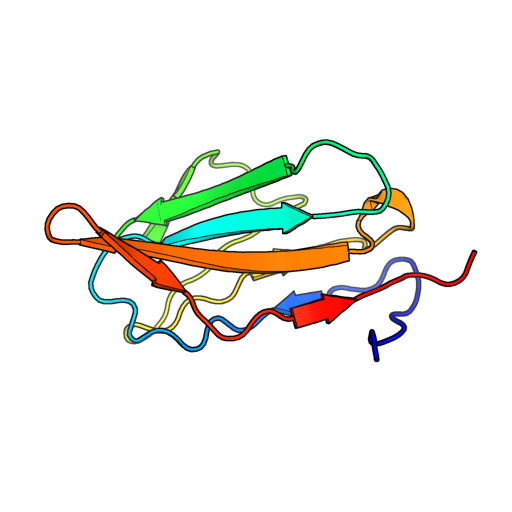 3Di:
DAAEDEAQAKDKAWFPDQQQFKKWKWWDAPDHDIGTDWIAGNVGQIPVRDPPAWDWGDDNSIIIIIGGRDHQVNFGKMWMWDQDDNDIDIGDIHGYHHDD

Secondary structure (DSSP, 8-state):
-PEE--TT--EEEE--S--SS-EEEEEE-SSSS-EEEEEE-TTS-EES---SSEEEEEETTEEEEEE-S--GGG-EEEEEEEE-SSSEEEPPPEEEE---

Radius of gyration: 13.05 Å; Cα contacts (8 Å, |Δi|>4): 240; chains: 1; bounding box: 28×36×28 Å

Nearest PDB structures (foldseek):
  8hxs-assembly1_A-2  TM=1.010E+00  e=6.412E-20  Scyliorhinus canicula
  3o4l-assembly1_D  TM=8.372E-01  e=2.493E-06  Homo sapiens
  4xrc-assembly2_L  TM=8.018E-01  e=2.124E-06  Homo sapiens
  7zf4-assembly1_L  TM=7.596E-01  e=1.244E-06  Homo sapiens
  6c09-assembly1_C  TM=8.240E-01  e=5.868E-06  Homo sapiens

InterPro domains:
  IPR003598 Immunoglobulin subtype 2 [SM00408] (27-108)
  IPR003599 Immunoglobulin domain subtype [SM00409] (21-120)
  IPR007110 Immunoglobulin-like domain [PS50835] (15-101)
  IPR013106 Immunoglobulin V-set domain [PF07686] (23-113)
  IPR013106 Immunoglobulin V-set domain [SM00406] (31-103)
  IPR013783 Immunoglobulin-like fold [G3DSA:2.60.40.10] (16-153)
  IPR015468 CD8 alpha subunit [PTHR10441] (23-199)
  IPR036179 Immunoglobulin-like domain superfamily [SSF48726] (19-121)